Protein AF-A0A5J4PYA9-F1 (afdb_monomer)

InterPro domains:
  IPR029052 Metallo-dependent phosphatase-like [G3DSA:3.60.21.10] (1-61)
  IPR029052 Metallo-dependent phosphatase-like [SSF56300] (1-59)

Foldseek 3Di:
DAEDAFAAPPPLQPPPGHHPVVVVVCVVVVDQEYEYEPRLVSAQDWDDDPNYIYGHPYHHD

Solvent-accessible surface area (backbone atoms only — not comparable to full-atom values): 3324 Å² total; per-residue (Å²): 110,44,78,47,64,52,27,32,45,90,42,76,27,58,84,88,60,26,32,62,69,53,28,55,54,44,67,72,65,61,35,58,33,36,40,22,25,80,38,39,95,37,29,70,40,71,47,80,54,92,74,25,37,37,36,28,67,16,72,65,130

Sequence (61 aa):
VLVTHGAPWGILGGETYSCPILRDVVDEAQPRIHIFGHIHNYGGQTLQHGKTLFCNVAVTM

Nearest PDB structures (foldseek):
  8qk5-assembly1_A-2  TM=4.301E-01  e=9.125E-01  Klebsiella pneumoniae
  8qk2-assembly1_A-2  TM=4.319E-01  e=9.762E-01  Klebsiella pneumoniae
  5wly-assembly1_A  TM=4.282E-01  e=1.279E+00  Escherichia coli
  5b4c-assembly2_B  TM=4.182E-01  e=9.762E-01  Pseudomonas aeruginosa PAO1
  5b49-assembly2_B  TM=4.144E-01  e=1.368E+00  Pseudomonas aeruginosa PAO1

Secondary structure (DSSP, 8-state):
-EE-SSEETTSSSTTTSEEHHHHHHHHHH--SEEEE-S-GGGTT-EEEETTEEEEE-PPP-

pLDDT: mean 94.97, std 5.66, range [64.38, 98.75]

Mean predicted aligned error: 2.49 Å

Radius of gyration: 10.26 Å; Cα contacts (8 Å, |Δi|>4): 133; chains: 1; bounding box: 29×18×23 Å

Structure (mmCIF, N/CA/C/O backbone):
data_AF-A0A5J4PYA9-F1
#
_entry.id   AF-A0A5J4PYA9-F1
#
loop_
_atom_site.group_PDB
_atom_site.id
_atom_site.type_symbol
_atom_site.label_atom_id
_atom_site.label_alt_id
_atom_site.label_comp_id
_atom_site.label_asym_id
_atom_site.label_entity_id
_atom_site.label_seq_id
_atom_site.pdbx_PDB_ins_code
_atom_site.Cartn_x
_atom_site.Cartn_y
_atom_site.Cartn_z
_atom_site.occupancy
_atom_site.B_iso_or_equiv
_atom_site.auth_seq_id
_atom_site.auth_comp_id
_atom_site.auth_asym_id
_atom_site.auth_atom_id
_atom_site.pdbx_PDB_model_num
ATOM 1 N N . VAL A 1 1 ? -7.725 -6.425 7.348 1.00 96.38 1 VAL A N 1
ATOM 2 C CA . VAL A 1 1 ? -6.437 -6.660 6.656 1.00 96.38 1 VAL A CA 1
ATOM 3 C C . VAL A 1 1 ? -6.740 -6.593 5.177 1.00 96.38 1 VAL A C 1
ATOM 5 O O . VAL A 1 1 ? -7.748 -7.171 4.789 1.00 96.38 1 VAL A O 1
ATOM 8 N N . LEU A 1 2 ? -5.945 -5.862 4.400 1.00 98.44 2 LEU A N 1
ATOM 9 C CA . LEU A 1 2 ? -6.068 -5.779 2.943 1.00 98.44 2 LEU A CA 1
ATOM 10 C C . LEU A 1 2 ? -4.831 -6.413 2.303 1.00 98.44 2 LEU A C 1
ATOM 12 O O . LEU A 1 2 ? -3.723 -6.214 2.801 1.00 98.44 2 LEU A O 1
ATOM 16 N N . VAL A 1 3 ? -5.015 -7.167 1.221 1.00 98.50 3 VAL A N 1
ATOM 17 C CA . VAL A 1 3 ? -3.917 -7.779 0.465 1.00 98.50 3 VAL A CA 1
ATOM 18 C C . VAL A 1 3 ? -4.087 -7.444 -1.010 1.00 98.50 3 VAL A C 1
ATOM 20 O O . VAL A 1 3 ? -5.167 -7.648 -1.562 1.00 98.50 3 VAL A O 1
ATOM 23 N N . THR A 1 4 ? -3.034 -6.937 -1.644 1.00 98.19 4 THR A N 1
ATOM 24 C CA . THR A 1 4 ? -3.004 -6.630 -3.082 1.00 98.19 4 THR A CA 1
ATOM 25 C C . THR A 1 4 ? -1.704 -7.113 -3.708 1.00 98.19 4 THR A C 1
ATOM 27 O O . THR A 1 4 ? -0.740 -7.410 -3.011 1.00 98.19 4 THR A O 1
ATOM 30 N N . HIS A 1 5 ? -1.657 -7.206 -5.039 1.00 96.44 5 HIS A N 1
ATOM 31 C CA . HIS A 1 5 ? -0.412 -7.560 -5.722 1.00 96.44 5 HIS A CA 1
ATOM 32 C C . HIS A 1 5 ? 0.632 -6.434 -5.627 1.00 96.44 5 HIS A C 1
ATOM 34 O O . HIS A 1 5 ? 1.764 -6.682 -5.221 1.00 96.44 5 HIS A O 1
ATOM 40 N N . GLY A 1 6 ? 0.235 -5.203 -5.966 1.00 95.12 6 GLY A N 1
ATOM 41 C CA . GLY A 1 6 ? 1.095 -4.015 -5.971 1.00 95.12 6 GLY A CA 1
ATOM 42 C C . GLY A 1 6 ? 0.711 -2.974 -4.920 1.00 95.12 6 GLY A C 1
ATOM 43 O O . GLY A 1 6 ? -0.276 -3.135 -4.193 1.00 95.12 6 GLY A O 1
ATOM 44 N N . ALA A 1 7 ? 1.509 -1.909 -4.856 1.00 97.12 7 ALA A N 1
ATOM 45 C CA . ALA A 1 7 ? 1.417 -0.874 -3.836 1.00 97.12 7 ALA A CA 1
ATOM 46 C C . ALA A 1 7 ? 0.423 0.257 -4.182 1.00 97.12 7 ALA A C 1
ATOM 48 O O . ALA A 1 7 ? 0.252 0.596 -5.359 1.00 97.12 7 ALA A O 1
ATOM 49 N N . PRO A 1 8 ? -0.204 0.896 -3.176 1.00 97.50 8 PRO A N 1
ATOM 50 C CA . PRO A 1 8 ? -0.921 2.152 -3.372 1.00 97.50 8 PRO A CA 1
ATOM 51 C C . PRO A 1 8 ? 0.050 3.309 -3.639 1.00 97.50 8 PRO A C 1
ATOM 53 O O . PRO A 1 8 ? 1.213 3.273 -3.229 1.00 97.50 8 PRO A O 1
ATOM 56 N N . TRP A 1 9 ? -0.435 4.356 -4.307 1.00 96.75 9 TR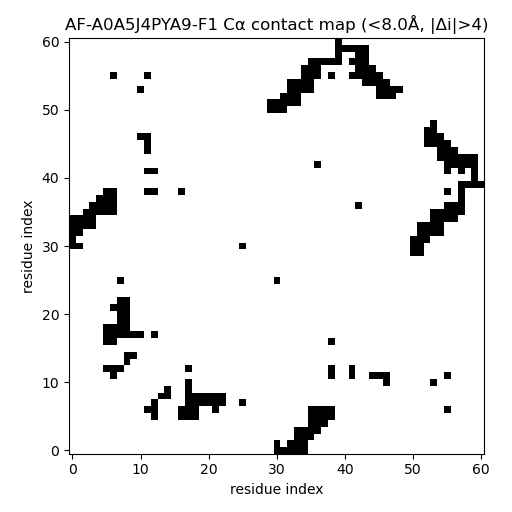P A N 1
ATOM 57 C CA . TRP A 1 9 ? 0.356 5.554 -4.593 1.00 96.75 9 TR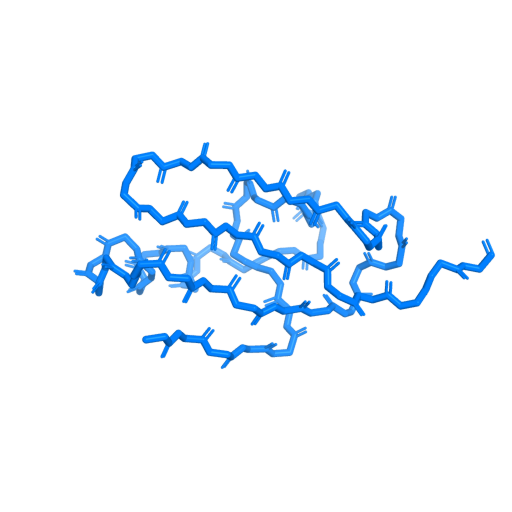P A CA 1
ATOM 58 C C . TRP A 1 9 ? 0.993 6.168 -3.340 1.00 96.75 9 TRP A C 1
ATOM 60 O O . TRP A 1 9 ? 0.359 6.293 -2.289 1.00 96.75 9 TRP A O 1
ATOM 70 N N . GLY A 1 10 ? 2.270 6.545 -3.454 1.00 93.69 10 GLY A N 1
ATOM 71 C CA . GLY A 1 10 ? 3.035 7.167 -2.369 1.00 93.69 10 GLY A CA 1
ATOM 72 C C . GLY A 1 10 ? 3.437 6.224 -1.227 1.00 93.69 10 GLY A C 1
ATOM 73 O O . GLY A 1 10 ? 3.919 6.695 -0.200 1.00 93.69 10 GLY A O 1
ATOM 74 N N . ILE A 1 11 ? 3.262 4.906 -1.378 1.00 96.19 11 ILE A N 1
ATOM 75 C CA . ILE A 1 11 ? 3.610 3.912 -0.355 1.00 96.19 11 ILE A CA 1
ATOM 76 C C . ILE A 1 11 ? 4.526 2.851 -0.958 1.00 96.19 11 ILE A C 1
ATOM 78 O O . ILE A 1 11 ? 4.069 2.032 -1.738 1.00 96.19 11 ILE A O 1
ATOM 82 N N . LEU A 1 12 ? 5.809 2.836 -0.579 1.00 93.62 12 LEU A N 1
ATOM 83 C CA . LEU A 1 12 ? 6.773 1.750 -0.864 1.00 93.62 12 LEU A CA 1
ATOM 84 C C . LEU A 1 12 ? 6.743 1.184 -2.309 1.00 93.62 12 LEU A C 1
ATOM 86 O O . LEU A 1 12 ? 6.974 -0.008 -2.515 1.00 93.62 12 LEU A O 1
ATOM 90 N N . GLY A 1 13 ? 6.433 2.027 -3.301 1.00 85.81 13 GLY A N 1
ATOM 91 C CA . GLY A 1 13 ? 6.235 1.615 -4.695 1.00 85.81 13 GLY A CA 1
ATOM 92 C C . GLY A 1 13 ? 6.754 2.594 -5.753 1.00 85.81 13 GLY A C 1
ATOM 93 O O . GLY A 1 13 ? 6.707 2.282 -6.939 1.00 85.81 13 GLY A O 1
ATOM 94 N N . GLY A 1 14 ? 7.273 3.761 -5.349 1.00 84.50 14 GLY A N 1
ATOM 95 C CA . GLY A 1 14 ? 7.650 4.840 -6.273 1.00 84.50 14 GLY A CA 1
ATOM 96 C C . GLY A 1 14 ? 6.470 5.356 -7.110 1.00 84.50 14 GLY A C 1
ATOM 97 O O . GLY A 1 14 ? 5.343 4.889 -6.975 1.00 84.50 14 GLY A O 1
ATOM 98 N N . GLU A 1 15 ? 6.713 6.328 -7.985 1.00 80.69 15 GLU A N 1
ATOM 99 C CA . GLU A 1 15 ? 5.656 6.902 -8.834 1.00 80.69 15 GLU A CA 1
ATOM 100 C C . GLU A 1 15 ? 5.281 5.984 -10.010 1.00 80.69 15 GLU A C 1
ATOM 102 O O . GLU A 1 15 ? 4.138 5.944 -10.435 1.00 80.69 15 GLU A O 1
ATOM 107 N N . THR A 1 16 ? 6.211 5.182 -10.533 1.00 86.56 16 THR A N 1
ATOM 108 C CA . THR A 1 16 ? 5.940 4.369 -11.735 1.00 86.56 16 THR A CA 1
ATOM 109 C C . THR A 1 16 ? 5.173 3.073 -11.449 1.00 86.56 16 THR A C 1
ATOM 111 O O . THR A 1 16 ? 4.445 2.599 -12.316 1.00 86.56 16 THR A O 1
ATOM 114 N N . TYR A 1 17 ? 5.332 2.481 -10.259 1.00 87.69 17 TYR A N 1
ATOM 115 C CA . TYR A 1 17 ? 4.839 1.123 -9.958 1.00 87.69 17 TYR A CA 1
ATOM 116 C C . TYR A 1 17 ? 3.723 1.088 -8.909 1.00 87.69 17 TYR A C 1
ATOM 118 O O . TYR A 1 17 ? 3.379 0.020 -8.396 1.00 87.69 17 TYR A O 1
ATOM 126 N N . SER A 1 18 ? 3.165 2.249 -8.571 1.00 92.88 18 SER A N 1
ATOM 127 C CA . SER A 1 18 ? 2.098 2.377 -7.586 1.00 92.88 18 SER A CA 1
ATOM 128 C C . SER A 1 18 ? 0.783 2.832 -8.220 1.00 92.88 18 SER A C 1
ATOM 130 O O . SER A 1 18 ? 0.756 3.403 -9.309 1.00 92.88 18 SER A O 1
ATOM 132 N N . CYS A 1 19 ? -0.335 2.532 -7.555 1.00 96.56 19 CYS A N 1
ATOM 133 C CA . CYS A 1 19 ? -1.676 2.777 -8.087 1.00 96.56 19 CYS A CA 1
ATOM 134 C C . CYS A 1 19 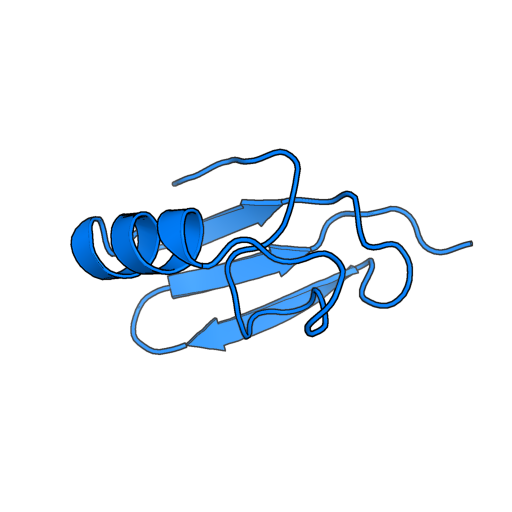? -2.409 3.888 -7.305 1.00 96.56 19 CYS A C 1
ATOM 136 O O . CYS A 1 19 ? -2.698 3.691 -6.118 1.00 96.56 19 CYS A O 1
ATOM 138 N N . PRO A 1 20 ? -2.759 5.025 -7.945 1.00 96.25 20 PRO A N 1
ATOM 139 C CA . PRO A 1 20 ? -3.536 6.099 -7.316 1.00 96.25 20 PRO A CA 1
ATOM 140 C C . PRO A 1 20 ? -4.930 5.657 -6.872 1.00 96.25 20 PRO A C 1
ATOM 142 O O . PRO A 1 20 ? -5.319 5.907 -5.742 1.00 96.25 20 PRO A O 1
ATOM 145 N N . ILE A 1 21 ? -5.643 4.891 -7.699 1.00 97.50 21 ILE A N 1
ATOM 146 C CA . ILE A 1 21 ? -6.991 4.411 -7.350 1.00 97.50 21 ILE A CA 1
ATOM 147 C C . ILE A 1 21 ? -6.940 3.488 -6.125 1.00 97.50 21 ILE A C 1
ATOM 149 O O . ILE A 1 21 ? -7.801 3.540 -5.252 1.00 97.50 21 ILE A O 1
ATOM 153 N N . LEU A 1 22 ? -5.900 2.652 -6.023 1.00 97.38 22 LEU A N 1
ATOM 154 C CA . LEU A 1 22 ? -5.712 1.809 -4.844 1.00 97.38 22 LEU A CA 1
ATOM 155 C C . LEU A 1 22 ? -5.444 2.650 -3.592 1.00 97.38 22 LEU A C 1
ATOM 157 O O . LEU A 1 22 ? -5.830 2.238 -2.502 1.00 97.38 22 LEU A O 1
ATOM 161 N N . ARG A 1 23 ? -4.796 3.813 -3.729 1.00 97.12 23 ARG A N 1
ATOM 162 C CA . ARG A 1 23 ? -4.580 4.718 -2.602 1.00 97.12 23 ARG A CA 1
ATOM 163 C C . ARG A 1 23 ? -5.906 5.222 -2.040 1.00 97.12 23 ARG A C 1
ATOM 165 O O . ARG A 1 23 ? -6.107 5.094 -0.836 1.00 97.12 23 ARG A O 1
ATOM 172 N N . ASP A 1 24 ? -6.810 5.670 -2.906 1.00 97.81 24 ASP A N 1
ATOM 173 C CA . ASP A 1 24 ? -8.140 6.141 -2.504 1.00 97.81 24 ASP A CA 1
ATOM 174 C C . ASP A 1 24 ? -8.924 5.039 -1.772 1.00 97.81 24 ASP A C 1
ATOM 176 O O . ASP A 1 24 ? -9.459 5.259 -0.686 1.00 97.81 24 ASP A O 1
ATOM 180 N N . VAL A 1 25 ? -8.902 3.811 -2.307 1.00 97.69 25 VAL A N 1
ATOM 181 C CA . VAL A 1 25 ? -9.567 2.648 -1.689 1.00 97.69 25 VAL A CA 1
ATOM 182 C C . VAL A 1 25 ? -8.988 2.323 -0.310 1.00 97.69 25 VAL A C 1
ATOM 184 O O . VAL A 1 25 ? -9.727 1.984 0.615 1.00 97.69 25 VAL A O 1
ATOM 187 N N . VAL A 1 26 ? -7.665 2.401 -0.146 1.00 97.62 26 VAL A N 1
ATOM 188 C CA . VAL A 1 26 ? -7.020 2.146 1.150 1.00 97.62 26 VAL A CA 1
ATOM 189 C C . VAL A 1 26 ? -7.363 3.240 2.156 1.00 97.62 26 VAL A C 1
ATOM 191 O O . VAL A 1 26 ? -7.630 2.929 3.321 1.00 97.62 26 VAL A O 1
ATOM 194 N N . ASP A 1 27 ? -7.350 4.498 1.721 1.00 96.56 27 ASP A N 1
ATOM 195 C CA . ASP A 1 27 ? -7.651 5.640 2.576 1.00 96.56 27 ASP A CA 1
ATOM 196 C C . ASP A 1 27 ? -9.111 5.612 3.045 1.00 96.56 27 ASP A C 1
ATOM 198 O O . ASP A 1 27 ? -9.360 5.907 4.215 1.00 96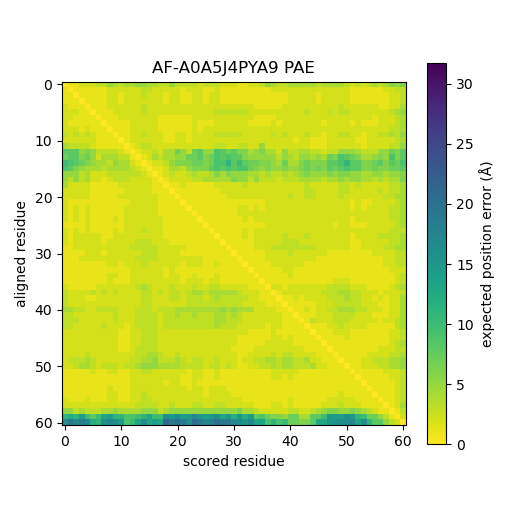.56 27 ASP A O 1
ATOM 202 N N . GLU A 1 28 ? -10.049 5.168 2.204 1.00 97.50 28 GLU A N 1
ATOM 203 C CA . GLU A 1 28 ? -11.448 4.939 2.586 1.00 97.50 28 GLU A CA 1
ATOM 204 C C . GLU A 1 28 ? -11.598 3.743 3.542 1.00 97.50 28 GLU A C 1
ATOM 206 O O . GLU A 1 28 ? -12.227 3.850 4.598 1.00 97.50 28 GLU A O 1
ATOM 211 N N . ALA A 1 29 ? -10.994 2.598 3.210 1.00 97.44 29 ALA A N 1
ATOM 212 C CA . ALA A 1 29 ? -11.169 1.361 3.971 1.00 97.44 29 ALA A CA 1
ATOM 213 C C . ALA A 1 29 ? -10.425 1.341 5.322 1.00 97.44 29 ALA A C 1
ATOM 215 O O . ALA A 1 29 ? -10.776 0.545 6.198 1.00 97.44 29 ALA A O 1
ATOM 216 N N . GLN A 1 30 ? -9.378 2.160 5.491 1.00 97.25 30 GLN A N 1
ATOM 217 C CA . GLN A 1 30 ? -8.551 2.268 6.706 1.00 97.25 30 GLN A CA 1
ATOM 218 C C . GLN A 1 30 ? -8.146 0.902 7.322 1.00 97.25 30 GLN A C 1
ATOM 220 O O . GLN A 1 30 ? -8.357 0.662 8.521 1.00 97.25 30 GLN A O 1
ATOM 225 N N . PRO A 1 31 ? -7.580 -0.049 6.550 1.00 98.38 31 PRO A N 1
ATOM 226 C CA . PRO A 1 31 ? -7.210 -1.345 7.102 1.00 98.38 31 PRO A CA 1
ATOM 227 C C . PRO A 1 31 ? -6.070 -1.194 8.118 1.00 98.38 31 PRO A C 1
ATOM 229 O O . PRO A 1 31 ? -5.088 -0.522 7.858 1.00 98.38 31 PRO A O 1
ATOM 232 N N . ARG A 1 32 ? -6.109 -1.917 9.247 1.00 98.62 32 ARG A N 1
ATOM 233 C CA . ARG A 1 32 ? -4.977 -1.904 10.205 1.00 98.62 32 ARG A CA 1
ATOM 234 C C . ARG A 1 32 ? -3.647 -2.363 9.588 1.00 98.62 32 ARG A C 1
ATOM 236 O O . ARG A 1 32 ? -2.590 -1.912 10.007 1.00 98.62 32 ARG A O 1
ATOM 243 N N . ILE A 1 33 ? -3.708 -3.281 8.621 1.00 98.62 33 ILE A N 1
ATOM 244 C CA . ILE A 1 33 ? -2.549 -3.812 7.894 1.00 98.62 33 ILE A CA 1
ATOM 245 C C . ILE A 1 33 ? -2.914 -3.933 6.413 1.00 98.62 33 ILE A C 1
ATOM 247 O O . ILE A 1 33 ? -3.960 -4.518 6.093 1.00 98.62 33 ILE A O 1
ATOM 251 N N . HIS A 1 34 ? -2.040 -3.432 5.540 1.00 98.62 34 HIS A N 1
ATOM 252 C CA . HIS A 1 34 ? -2.079 -3.616 4.090 1.00 98.62 34 HIS A CA 1
ATOM 253 C C . HIS A 1 34 ? -0.792 -4.299 3.613 1.00 98.62 34 HIS A C 1
ATOM 255 O O . HIS A 1 34 ? 0.299 -3.755 3.762 1.00 98.62 34 HIS A O 1
ATOM 261 N N . ILE A 1 35 ? -0.925 -5.500 3.052 1.00 98.69 35 ILE A N 1
ATOM 262 C CA . ILE A 1 35 ? 0.186 -6.316 2.551 1.00 98.69 35 ILE A CA 1
ATOM 263 C C . ILE A 1 35 ? 0.187 -6.285 1.022 1.00 98.69 35 ILE A C 1
ATOM 265 O O . ILE A 1 35 ? -0.857 -6.485 0.397 1.00 98.69 35 ILE A O 1
ATOM 269 N N . PHE A 1 36 ? 1.352 -6.066 0.425 1.00 97.81 36 PHE A N 1
ATOM 270 C CA . PHE A 1 36 ? 1.550 -6.110 -1.024 1.00 97.81 36 PHE A CA 1
ATOM 271 C C . PHE A 1 36 ? 2.979 -6.523 -1.380 1.00 97.81 36 PHE A C 1
ATOM 273 O O . PHE A 1 36 ? 3.813 -6.701 -0.498 1.00 97.81 36 PHE A O 1
ATOM 280 N N . GLY A 1 37 ? 3.265 -6.710 -2.667 1.00 95.88 37 GLY A N 1
ATOM 281 C CA . GLY A 1 37 ? 4.595 -7.056 -3.164 1.00 95.88 37 GLY A CA 1
ATOM 282 C 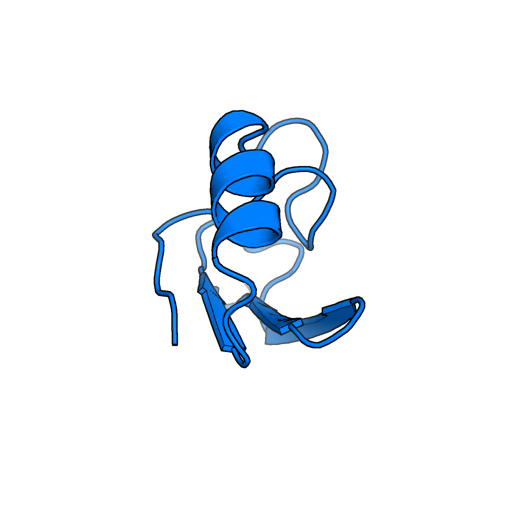C . GLY A 1 37 ? 4.910 -6.303 -4.449 1.00 95.88 37 GLY A C 1
ATOM 283 O O . GLY A 1 37 ? 4.699 -5.096 -4.519 1.00 95.88 37 GLY A O 1
ATOM 284 N N . HIS A 1 38 ? 5.394 -7.027 -5.463 1.00 94.81 38 HIS A N 1
ATOM 285 C CA . HIS A 1 38 ? 5.718 -6.545 -6.814 1.00 94.81 38 HIS A CA 1
ATOM 286 C C . HIS A 1 38 ? 6.918 -5.582 -6.905 1.00 94.81 38 HIS A C 1
ATOM 288 O O . HIS A 1 38 ? 7.756 -5.746 -7.788 1.00 94.81 38 HIS A O 1
ATOM 294 N N . ILE A 1 39 ? 7.071 -4.626 -5.985 1.00 94.06 39 ILE A N 1
ATOM 295 C CA . ILE A 1 39 ? 8.159 -3.644 -6.038 1.00 94.06 39 ILE A CA 1
ATOM 296 C C . ILE A 1 39 ? 9.367 -4.120 -5.219 1.00 94.06 39 ILE A C 1
ATOM 298 O O . ILE A 1 39 ? 9.519 -3.772 -4.048 1.00 94.06 39 ILE A O 1
ATOM 302 N N . HIS A 1 40 ? 10.247 -4.899 -5.856 1.00 94.31 40 HIS A N 1
ATOM 303 C CA . HIS A 1 40 ? 11.437 -5.507 -5.236 1.00 94.31 40 HIS A CA 1
ATOM 304 C C . HIS A 1 40 ? 12.416 -4.486 -4.627 1.00 94.31 40 HIS A C 1
ATOM 306 O O . HIS A 1 40 ? 13.042 -4.776 -3.611 1.00 94.31 40 HIS A O 1
ATOM 312 N N . ASN A 1 41 ? 12.490 -3.269 -5.179 1.00 92.94 41 ASN A N 1
ATOM 313 C CA . ASN A 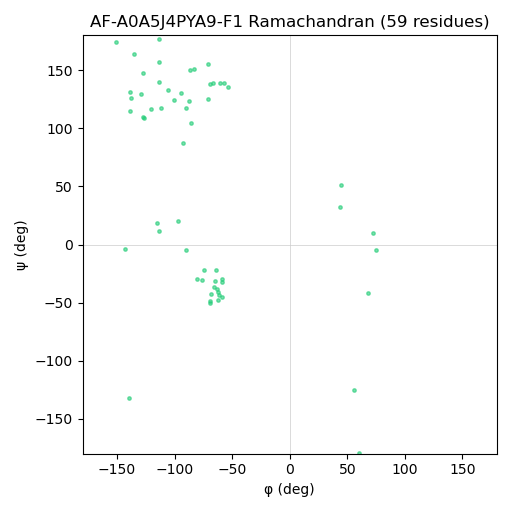1 41 ? 13.360 -2.194 -4.676 1.00 92.94 41 ASN A CA 1
ATOM 314 C C . ASN A 1 41 ? 13.000 -1.721 -3.255 1.00 92.94 41 ASN A C 1
ATOM 316 O O . ASN A 1 41 ? 13.842 -1.144 -2.572 1.00 92.94 41 ASN A O 1
ATOM 320 N N . TYR A 1 42 ? 11.762 -1.962 -2.812 1.00 92.44 42 TYR A N 1
ATOM 321 C CA . TYR A 1 42 ? 11.298 -1.692 -1.447 1.00 92.44 42 TYR A CA 1
ATOM 322 C C . TYR A 1 42 ? 10.917 -2.989 -0.714 1.00 92.44 42 TYR A C 1
ATOM 324 O O . TYR A 1 42 ? 10.182 -2.951 0.274 1.00 92.44 42 TYR A O 1
ATOM 332 N N . GLY A 1 43 ? 11.381 -4.141 -1.205 1.00 95.12 43 GLY A N 1
ATOM 333 C CA . GLY A 1 43 ? 11.085 -5.445 -0.621 1.00 95.12 43 GLY A CA 1
ATOM 334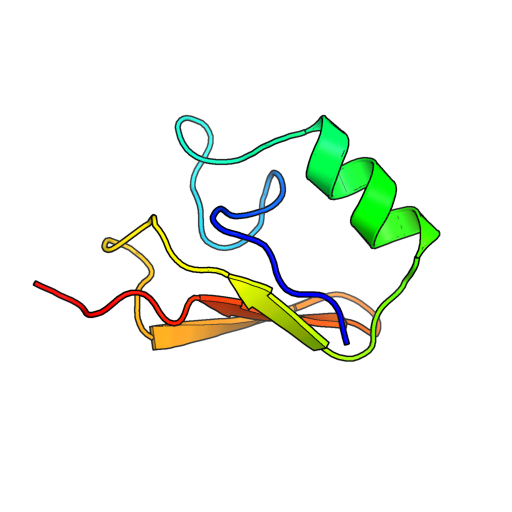 C C . GLY A 1 43 ? 11.513 -5.536 0.844 1.00 95.12 43 GLY A C 1
ATOM 335 O O . GLY A 1 43 ? 12.554 -5.014 1.242 1.00 95.12 43 GLY A O 1
ATOM 336 N N . GLY A 1 44 ? 10.673 -6.163 1.663 1.00 95.94 44 GLY A N 1
ATOM 337 C CA . GLY A 1 44 ? 10.869 -6.318 3.105 1.00 95.94 44 GLY A CA 1
ATOM 338 C C . GLY A 1 44 ? 10.611 -5.058 3.936 1.00 95.94 44 GLY A C 1
ATOM 339 O O . GLY A 1 44 ? 10.666 -5.130 5.163 1.00 95.94 44 GLY A O 1
ATOM 340 N N . GLN A 1 45 ? 10.322 -3.910 3.317 1.00 96.88 45 GLN A N 1
ATOM 341 C CA . GLN A 1 45 ? 10.098 -2.666 4.049 1.00 96.88 45 GLN A CA 1
ATOM 342 C C . GLN A 1 45 ? 8.665 -2.551 4.574 1.00 96.88 45 GLN A C 1
ATOM 344 O O . GLN A 1 45 ? 7.699 -3.039 3.978 1.00 96.88 45 GLN A O 1
ATOM 349 N N . THR A 1 46 ? 8.530 -1.827 5.683 1.00 98.00 46 T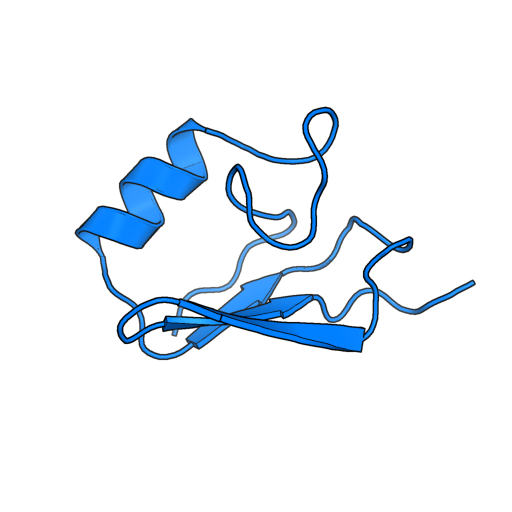HR A N 1
ATOM 350 C CA . THR A 1 46 ? 7.242 -1.483 6.284 1.00 98.00 46 THR A CA 1
ATOM 351 C C . THR A 1 46 ? 7.126 0.015 6.511 1.00 98.00 46 THR A C 1
ATOM 353 O O . THR A 1 46 ? 8.119 0.666 6.836 1.00 98.00 46 THR A O 1
ATOM 356 N N . LEU A 1 47 ? 5.913 0.552 6.413 1.00 97.94 47 LEU A N 1
ATOM 357 C CA . LEU A 1 47 ? 5.631 1.966 6.646 1.00 97.94 47 LEU A CA 1
ATOM 358 C C . LEU A 1 47 ? 4.342 2.131 7.451 1.00 97.94 47 LEU A C 1
ATOM 360 O O . LEU A 1 47 ? 3.287 1.650 7.047 1.00 97.94 47 LEU A O 1
ATOM 364 N N . GLN A 1 48 ? 4.416 2.851 8.570 1.00 98.00 48 GLN A N 1
ATOM 365 C CA . GLN A 1 48 ? 3.232 3.270 9.315 1.00 98.00 48 GLN A CA 1
ATOM 366 C C . GLN A 1 48 ? 2.718 4.597 8.748 1.00 98.00 48 GLN A C 1
ATOM 368 O O . GLN A 1 48 ? 3.453 5.585 8.726 1.00 98.00 48 GLN A O 1
ATOM 373 N N . HIS A 1 49 ? 1.453 4.642 8.332 1.00 96.50 49 HIS A N 1
ATOM 374 C CA . HIS A 1 49 ? 0.801 5.879 7.903 1.00 96.50 49 HIS A CA 1
ATOM 375 C C . HIS A 1 49 ? -0.628 5.932 8.448 1.00 96.50 49 HIS A C 1
ATOM 377 O O . HIS A 1 49 ? -1.477 5.097 8.129 1.00 96.50 49 HIS A O 1
ATOM 383 N N . GLY A 1 50 ? -0.884 6.899 9.332 1.00 95.31 50 GLY A N 1
ATOM 384 C CA . GLY A 1 50 ? -2.114 6.925 10.118 1.00 95.31 50 GLY A CA 1
ATOM 385 C C . GLY A 1 50 ? -2.284 5.623 10.910 1.00 95.31 50 GLY A C 1
ATOM 386 O O . GLY A 1 50 ? -1.387 5.214 11.649 1.00 95.31 50 GLY A O 1
ATOM 387 N N . LYS A 1 51 ? -3.430 4.954 10.733 1.00 96.38 51 LYS A N 1
ATOM 388 C CA . LYS A 1 51 ? -3.766 3.679 11.397 1.00 96.38 51 LYS A CA 1
ATOM 389 C C . LYS A 1 51 ? -3.332 2.434 10.614 1.00 96.38 51 LYS A C 1
ATOM 391 O O . LYS A 1 51 ? -3.478 1.326 11.131 1.00 96.38 51 LYS A O 1
ATOM 396 N N . THR A 1 52 ? -2.805 2.608 9.406 1.00 98.56 52 THR A N 1
ATOM 397 C CA . THR A 1 52 ? -2.468 1.512 8.497 1.00 98.56 52 THR A CA 1
ATOM 398 C C . THR A 1 52 ? -0.972 1.227 8.543 1.00 98.56 52 THR A C 1
ATOM 400 O O . THR A 1 52 ? -0.153 2.115 8.296 1.00 98.56 52 THR A O 1
ATOM 403 N N . LEU A 1 53 ? -0.617 -0.025 8.834 1.00 98.75 53 LEU A N 1
ATOM 404 C CA . LEU A 1 53 ? 0.725 -0.551 8.608 1.00 98.75 53 LEU A CA 1
ATOM 405 C C . LEU A 1 53 ? 0.803 -1.146 7.198 1.00 98.75 53 LEU A C 1
ATOM 407 O O . LEU A 1 53 ? 0.106 -2.112 6.885 1.00 98.75 53 LEU A O 1
ATOM 411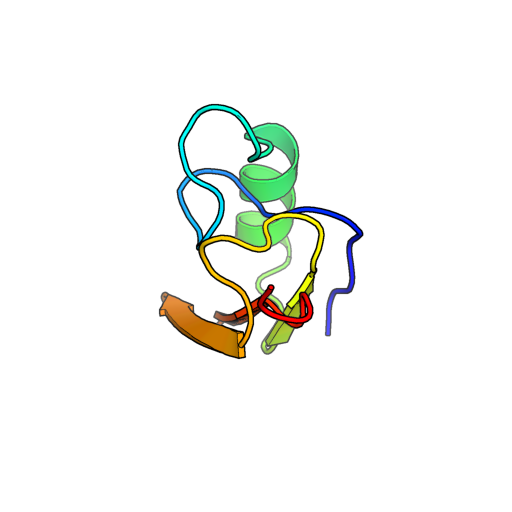 N N . PHE A 1 54 ? 1.655 -0.575 6.359 1.00 98.56 54 PHE A N 1
ATOM 412 C CA . PHE A 1 54 ? 1.920 -1.044 5.004 1.00 98.56 54 PHE A CA 1
ATOM 413 C C . PHE A 1 54 ? 3.141 -1.958 4.996 1.00 98.56 54 PHE A C 1
ATOM 415 O O . PHE A 1 54 ? 4.181 -1.577 5.530 1.00 98.56 54 PHE A O 1
ATOM 422 N N . CYS A 1 55 ? 3.030 -3.132 4.376 1.00 98.44 55 CYS A N 1
ATOM 423 C CA . CYS A 1 55 ? 4.097 -4.130 4.318 1.00 98.44 55 CYS A CA 1
ATOM 424 C C . CYS A 1 55 ? 4.355 -4.541 2.867 1.00 98.44 55 CYS A C 1
ATOM 426 O O . CYS A 1 55 ? 3.536 -5.254 2.279 1.00 98.44 55 CYS A O 1
ATOM 428 N N . ASN A 1 56 ? 5.503 -4.139 2.315 1.00 97.56 56 ASN A N 1
ATOM 429 C CA . ASN A 1 56 ? 5.972 -4.667 1.039 1.00 97.56 56 ASN A CA 1
ATOM 430 C C . ASN A 1 56 ? 6.753 -5.963 1.294 1.00 97.56 56 ASN A C 1
ATOM 432 O O . ASN A 1 56 ? 7.887 -5.936 1.763 1.00 97.56 56 ASN A O 1
ATOM 436 N N . VAL A 1 57 ? 6.145 -7.106 0.990 1.00 97.44 57 VAL A N 1
ATOM 437 C CA . VAL A 1 57 ? 6.720 -8.445 1.197 1.00 97.44 57 VAL A CA 1
ATOM 438 C C . VAL A 1 57 ? 7.371 -9.018 -0.067 1.00 97.44 57 VAL A C 1
ATOM 440 O O . VAL A 1 57 ? 7.551 -10.230 -0.172 1.00 97.44 57 VAL A O 1
ATOM 443 N N . ALA A 1 58 ? 7.721 -8.175 -1.046 1.00 96.06 58 ALA A N 1
ATOM 444 C CA . ALA A 1 58 ? 8.520 -8.616 -2.186 1.00 96.06 58 ALA A CA 1
ATOM 445 C C . ALA A 1 58 ? 9.887 -9.145 -1.714 1.00 96.06 58 ALA A C 1
ATOM 447 O O . ALA A 1 58 ? 10.526 -8.558 -0.841 1.00 96.06 58 ALA A O 1
ATOM 448 N N . VAL A 1 59 ? 10.342 -10.248 -2.310 1.00 94.12 59 VAL A N 1
ATOM 449 C CA . VAL A 1 59 ? 11.674 -10.810 -2.046 1.00 94.12 59 VAL A CA 1
ATOM 450 C C . VAL A 1 59 ? 12.719 -9.890 -2.673 1.00 94.12 59 VAL A C 1
ATOM 452 O O . VAL A 1 59 ? 12.628 -9.591 -3.860 1.00 94.12 59 VAL A O 1
ATOM 455 N N . THR A 1 60 ? 13.696 -9.420 -1.903 1.00 81.38 60 THR A N 1
ATOM 456 C CA . THR A 1 60 ? 14.788 -8.587 -2.429 1.00 81.38 60 THR A CA 1
ATOM 457 C C . THR A 1 60 ? 15.703 -9.419 -3.332 1.00 81.38 60 THR A C 1
ATOM 459 O O . THR A 1 60 ? 15.992 -10.568 -2.994 1.00 81.38 60 THR A O 1
ATOM 462 N N . MET A 1 61 ? 16.133 -8.856 -4.466 1.00 64.38 61 MET A N 1
ATOM 463 C CA . MET A 1 61 ? 17.164 -9.455 -5.332 1.00 64.38 61 MET A CA 1
ATOM 464 C C . MET A 1 61 ? 18.565 -9.066 -4.875 1.00 64.38 61 MET A C 1
ATOM 466 O O . MET A 1 61 ? 18.706 -7.940 -4.347 1.00 64.38 61 MET A O 1
#

Organism: NCBI:txid433724